Protein AF-A0A0N4XZY9-F1 (afdb_monomer_lite)

pLDDT: mean 88.21, std 18.39, range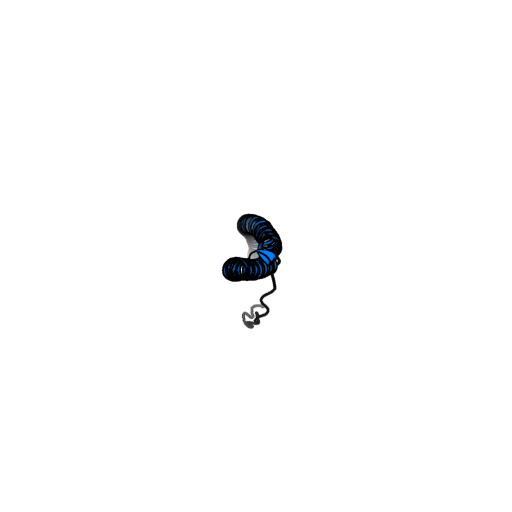 [37.28, 98.69]

Radius of gyration: 30.52 Å; chains: 1; bounding box: 76×30×84 Å

InterPro domains:
  IPR015404 Sorting nexin/Vps5-like, C-terminal [PF09325] (34-112)
  IPR027267 AH/BAR domain superfamily [G3DSA:1.20.1270.60] (17-119)
  IPR027267 AH/BAR domain superfamily [SSF103657] (23-118)

Sequence (121 aa):
MNPALGGTRGLGPNLVSTQTGDLLYRRLRCLANYEAANKNLERARGRNNKDIPKAENEQQEACKKFEDISALAKTELKELKKRRVLAFKKNLAELADLEIKHAKAQIQVLNELIGRLKQQP

Secondary structure (DSSP, 8-state):
------------S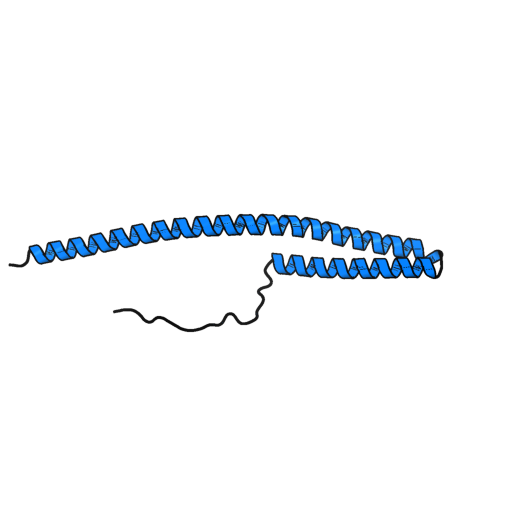-----HHHHHHHHHHHHHHHHHHHHHHHHHHHHH-GGGHHHHHHHHHHHHHHHHHHHHHHHHHHHHHHHHHHHHHHHHHHHHHHHHHHHHHHHHHHHHHHHHHHHT--

Structure (mmCIF, N/CA/C/O backbone):
data_AF-A0A0N4XZY9-F1
#
_entry.id   AF-A0A0N4XZY9-F1
#
loop_
_atom_site.group_PDB
_atom_site.id
_atom_site.type_symbol
_atom_site.label_atom_id
_atom_site.label_alt_id
_atom_site.label_comp_id
_atom_site.label_asym_id
_atom_site.label_entity_id
_atom_site.label_seq_id
_atom_site.pdbx_PDB_ins_code
_atom_site.Cartn_x
_atom_site.Cartn_y
_atom_site.Cartn_z
_atom_site.occupancy
_atom_site.B_iso_or_equiv
_atom_site.auth_seq_id
_atom_site.auth_comp_id
_atom_site.auth_asym_id
_atom_site.auth_atom_id
_atom_site.pdbx_PDB_model_num
ATOM 1 N N . MET A 1 1 ? -30.178 -19.764 28.718 1.00 37.28 1 MET A N 1
ATOM 2 C CA . MET A 1 1 ? -29.421 -20.883 28.119 1.00 37.28 1 MET A CA 1
ATOM 3 C C . MET A 1 1 ? -28.671 -20.387 26.892 1.00 37.28 1 MET A C 1
ATOM 5 O O . MET A 1 1 ? -29.260 -20.214 25.839 1.00 37.28 1 MET A O 1
ATOM 9 N N . ASN A 1 2 ? -27.394 -20.078 27.084 1.00 48.25 2 ASN A N 1
ATOM 10 C CA . ASN A 1 2 ? -26.275 -20.215 26.142 1.00 48.25 2 ASN A CA 1
ATOM 11 C C . ASN A 1 2 ? -25.020 -20.130 27.041 1.00 48.25 2 ASN A C 1
ATOM 13 O O . ASN A 1 2 ? -25.115 -19.414 28.045 1.00 48.25 2 ASN A O 1
ATOM 17 N N . PRO A 1 3 ? -23.902 -20.845 26.793 1.00 49.75 3 PRO A N 1
ATOM 18 C CA . PRO A 1 3 ? -23.156 -20.742 25.534 1.00 49.75 3 PRO A CA 1
ATOM 19 C C . PRO A 1 3 ? -22.472 -22.048 25.060 1.00 49.75 3 PRO A C 1
ATOM 21 O O . PRO A 1 3 ? -22.049 -22.879 25.858 1.00 49.75 3 PRO A O 1
ATOM 24 N N . ALA A 1 4 ? -22.251 -22.183 23.752 1.00 45.94 4 ALA A N 1
ATOM 25 C CA . ALA A 1 4 ? -21.238 -23.087 23.208 1.00 45.94 4 ALA A CA 1
ATOM 26 C C . ALA A 1 4 ? -20.208 -22.268 22.422 1.00 45.94 4 ALA A C 1
ATOM 28 O O . ALA A 1 4 ? -20.482 -21.727 21.352 1.00 45.94 4 ALA A O 1
ATOM 29 N N . LEU A 1 5 ? -19.025 -22.154 23.020 1.00 48.16 5 LEU A N 1
ATOM 30 C CA . LEU A 1 5 ? -17.785 -21.736 22.386 1.00 48.16 5 LEU A CA 1
ATOM 31 C C . LEU A 1 5 ? -17.239 -22.879 21.524 1.00 48.16 5 LEU A C 1
ATOM 33 O O . LEU A 1 5 ? -17.250 -24.030 21.950 1.00 48.16 5 LEU A O 1
ATOM 37 N N . GLY A 1 6 ? -16.604 -22.516 20.410 1.00 41.31 6 GLY A N 1
ATOM 38 C CA . GLY A 1 6 ? -15.411 -23.220 19.947 1.00 41.31 6 GLY A CA 1
ATOM 39 C C . GLY A 1 6 ? -15.554 -24.051 18.675 1.00 41.31 6 GLY A C 1
ATOM 40 O O . GLY A 1 6 ? -16.228 -25.070 18.645 1.00 41.31 6 GLY A O 1
ATOM 41 N N . GLY A 1 7 ? -14.749 -23.680 17.676 1.00 39.94 7 GLY A N 1
ATOM 42 C CA . GLY A 1 7 ? -14.152 -24.656 16.766 1.00 39.94 7 GLY A CA 1
ATOM 43 C C . GLY A 1 7 ? -14.511 -24.486 15.298 1.00 39.94 7 GLY A C 1
ATOM 44 O O . GLY A 1 7 ? -15.522 -24.991 14.835 1.00 39.94 7 GLY A O 1
ATOM 45 N N . THR A 1 8 ? -13.618 -23.829 14.556 1.00 45.50 8 THR A N 1
ATOM 46 C CA . THR A 1 8 ? -12.821 -24.386 13.433 1.00 45.50 8 THR A CA 1
ATOM 47 C C . THR A 1 8 ? -12.314 -23.197 12.608 1.00 45.50 8 THR A C 1
ATOM 49 O O . THR A 1 8 ? -13.037 -22.544 11.873 1.00 45.50 8 THR A O 1
ATOM 52 N N . ARG A 1 9 ? -11.103 -22.692 12.873 1.00 50.00 9 ARG A N 1
ATOM 53 C CA . ARG A 1 9 ? -9.889 -23.082 12.128 1.00 50.00 9 ARG A CA 1
ATOM 54 C C . ARG A 1 9 ? -10.210 -23.591 10.720 1.00 50.00 9 ARG A C 1
ATOM 56 O O . ARG A 1 9 ? -10.404 -24.780 10.517 1.00 50.00 9 ARG A O 1
ATOM 63 N N . GLY A 1 10 ? -10.222 -22.655 9.776 1.00 40.19 10 GLY A N 1
ATOM 64 C CA . GLY A 1 10 ? -10.395 -22.928 8.354 1.00 40.19 10 GLY A CA 1
ATOM 65 C C . GLY A 1 10 ? -9.954 -21.773 7.455 1.00 40.19 10 GLY A C 1
ATOM 66 O O . GLY A 1 10 ? -10.497 -21.616 6.371 1.00 40.19 10 GLY A O 1
ATOM 67 N N . LEU A 1 11 ? -8.986 -20.946 7.873 1.00 44.34 11 LEU A N 1
ATOM 68 C CA . LEU A 1 11 ? -8.264 -20.097 6.919 1.00 44.34 11 LEU A CA 1
ATOM 69 C C . LEU A 1 11 ? -7.203 -20.975 6.251 1.00 44.34 11 LEU A C 1
ATOM 71 O O . LEU A 1 11 ? -6.040 -20.992 6.648 1.00 44.34 11 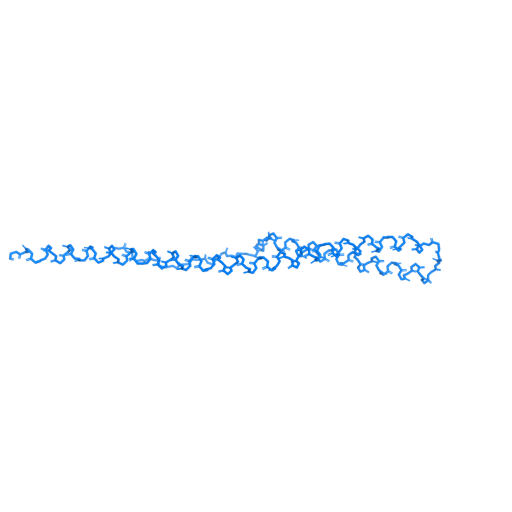LEU A O 1
ATOM 75 N N . GLY A 1 12 ? -7.660 -21.784 5.294 1.00 37.72 12 GLY A N 1
ATOM 76 C CA . GLY A 1 12 ? -6.790 -22.495 4.366 1.00 37.72 12 GLY A CA 1
ATOM 77 C C . GLY A 1 12 ? -5.936 -21.517 3.547 1.00 37.72 12 GLY A C 1
ATOM 78 O O . GLY A 1 12 ? -6.199 -20.311 3.549 1.00 37.72 12 GLY A O 1
ATOM 79 N N . PRO A 1 13 ? -4.915 -22.013 2.831 1.00 45.53 13 PRO A N 1
ATOM 80 C CA . PRO A 1 13 ? -3.944 -21.210 2.098 1.00 45.53 13 PRO A CA 1
ATOM 81 C C . PRO A 1 13 ? -4.544 -20.694 0.784 1.00 45.53 13 PRO A C 1
ATOM 83 O O . PRO A 1 13 ? -4.006 -20.914 -0.291 1.00 45.53 13 PRO A O 1
ATOM 86 N N . ASN A 1 14 ? -5.667 -19.988 0.853 1.00 42.31 14 ASN A N 1
ATOM 87 C CA . ASN A 1 14 ? -5.957 -18.977 -0.141 1.00 42.31 14 ASN A CA 1
ATOM 88 C C . ASN A 1 14 ? -5.389 -17.692 0.428 1.00 42.31 14 ASN A C 1
ATOM 90 O O . ASN A 1 14 ? -6.028 -16.996 1.217 1.00 42.31 14 ASN A O 1
ATOM 94 N N . LEU A 1 15 ? -4.145 -17.413 0.038 1.00 47.53 15 LEU A N 1
ATOM 95 C CA . LEU A 1 15 ? -3.639 -16.057 -0.020 1.00 47.53 15 LEU A CA 1
ATOM 96 C C . LEU A 1 15 ? -4.634 -15.302 -0.909 1.00 47.53 15 LEU A C 1
ATOM 98 O O . LEU A 1 15 ? -4.481 -15.275 -2.126 1.00 47.53 15 LEU A O 1
ATOM 102 N N . VAL A 1 16 ? -5.722 -14.799 -0.311 1.00 47.56 16 VAL A N 1
ATOM 103 C CA . VAL A 1 16 ? -6.640 -13.859 -0.943 1.00 47.56 16 VAL A CA 1
ATOM 104 C C . VAL A 1 16 ? -5.712 -12.826 -1.527 1.00 47.56 16 VAL A C 1
ATOM 106 O O . VAL A 1 16 ? -4.997 -12.157 -0.772 1.00 47.56 16 VAL A O 1
ATOM 109 N N . SER A 1 17 ? -5.626 -12.786 -2.855 1.00 54.84 17 SER A N 1
ATOM 110 C CA . SER A 1 17 ? -4.796 -11.800 -3.506 1.00 54.84 17 SER A CA 1
ATOM 111 C C . SER A 1 17 ? -5.467 -10.467 -3.249 1.00 54.84 17 SER A C 1
ATOM 113 O O . SER A 1 17 ? -6.405 -10.048 -3.920 1.00 54.84 17 SER A O 1
ATOM 115 N N . THR A 1 18 ? -5.104 -9.865 -2.123 1.00 75.50 18 THR A N 1
ATOM 116 C CA . THR A 1 18 ? -5.519 -8.515 -1.799 1.00 75.50 18 THR A CA 1
ATOM 117 C C . THR A 1 18 ? -5.008 -7.641 -2.933 1.00 75.50 18 THR A C 1
ATOM 119 O O . THR A 1 18 ? -3.927 -7.886 -3.464 1.00 75.50 18 THR A O 1
ATOM 122 N N . GLN A 1 19 ? -5.749 -6.600 -3.293 1.00 81.19 19 GLN A N 1
ATOM 123 C CA . GLN A 1 19 ? -5.341 -5.654 -4.335 1.00 81.19 19 GLN A CA 1
ATOM 124 C C . GLN A 1 19 ? -3.877 -5.182 -4.172 1.00 81.19 19 GLN A C 1
ATOM 126 O O . GLN A 1 19 ? -3.152 -5.000 -5.150 1.00 81.19 19 GLN A O 1
ATOM 131 N N . THR A 1 20 ? -3.408 -5.038 -2.926 1.00 88.88 20 THR A N 1
ATOM 132 C CA . THR A 1 20 ? -2.000 -4.764 -2.607 1.00 88.88 20 THR A CA 1
ATOM 133 C C . THR A 1 20 ? -1.071 -5.940 -2.933 1.00 88.88 20 THR A C 1
ATOM 135 O O . THR A 1 20 ? 0.001 -5.720 -3.489 1.00 88.88 20 THR A O 1
ATOM 138 N N . GLY A 1 21 ? -1.453 -7.177 -2.608 1.00 90.38 21 GLY A N 1
ATOM 139 C CA . GLY A 1 21 ? -0.717 -8.389 -2.981 1.00 90.38 21 GLY A CA 1
ATOM 140 C C . GLY A 1 21 ? -0.532 -8.527 -4.495 1.00 90.38 21 GLY A C 1
ATOM 141 O O . GLY A 1 21 ? 0.600 -8.695 -4.949 1.00 90.38 21 GLY A O 1
ATOM 142 N N . ASP A 1 22 ? -1.599 -8.335 -5.278 1.00 93.94 22 ASP A N 1
ATOM 143 C CA . ASP A 1 22 ? -1.537 -8.321 -6.749 1.00 93.94 22 ASP A CA 1
ATOM 144 C C . ASP A 1 22 ? -0.588 -7.239 -7.279 1.00 93.94 22 ASP A C 1
ATOM 146 O O . ASP A 1 22 ? 0.218 -7.480 -8.183 1.00 93.94 22 ASP A O 1
ATOM 150 N N . LEU A 1 23 ? -0.652 -6.032 -6.708 1.00 94.75 23 LEU A N 1
ATOM 151 C CA . LEU A 1 23 ? 0.216 -4.918 -7.088 1.00 94.75 23 LEU A CA 1
ATOM 152 C C . LEU A 1 23 ? 1.697 -5.232 -6.830 1.00 94.75 23 LEU A C 1
ATOM 154 O O . LEU A 1 23 ? 2.547 -4.966 -7.682 1.00 94.75 23 LEU A O 1
ATOM 158 N N . LEU A 1 24 ? 2.012 -5.827 -5.677 1.00 95.88 24 LEU A N 1
ATOM 159 C CA . LEU A 1 24 ? 3.378 -6.224 -5.331 1.00 95.88 24 LEU A CA 1
ATOM 160 C C . LEU A 1 24 ? 3.883 -7.368 -6.213 1.00 95.88 24 LEU A C 1
ATOM 162 O O . LEU A 1 24 ? 5.040 -7.339 -6.637 1.00 95.88 24 LEU A O 1
ATOM 166 N N . TYR A 1 25 ? 3.018 -8.327 -6.549 1.00 96.19 25 TYR A N 1
ATOM 167 C CA . TYR A 1 25 ? 3.353 -9.404 -7.477 1.00 96.19 25 TYR A CA 1
ATOM 168 C C . TYR A 1 25 ? 3.660 -8.868 -8.882 1.00 96.19 25 TYR A C 1
ATOM 170 O O . TYR A 1 25 ? 4.691 -9.194 -9.474 1.00 96.19 25 TYR A O 1
ATOM 178 N N . ARG A 1 26 ? 2.822 -7.962 -9.402 1.00 97.19 26 ARG A N 1
ATOM 179 C CA . ARG A 1 26 ? 3.079 -7.284 -10.682 1.00 97.19 26 ARG A CA 1
ATOM 180 C C . ARG A 1 26 ? 4.384 -6.489 -10.649 1.00 97.19 26 ARG A C 1
ATOM 182 O O . ARG A 1 26 ? 5.153 -6.564 -11.605 1.00 97.19 26 ARG A O 1
ATOM 189 N N . ARG A 1 27 ? 4.673 -5.783 -9.548 1.00 98.00 27 ARG A N 1
ATOM 190 C CA . ARG A 1 27 ? 5.945 -5.064 -9.364 1.00 98.00 27 ARG A CA 1
ATOM 191 C C . ARG A 1 27 ? 7.141 -6.012 -9.433 1.00 98.00 27 ARG A C 1
ATOM 193 O O . ARG A 1 27 ? 8.119 -5.687 -10.102 1.00 98.00 27 ARG A O 1
ATOM 200 N N . LEU A 1 28 ? 7.068 -7.163 -8.764 1.00 98.12 28 LEU A N 1
ATOM 201 C CA . LEU A 1 28 ? 8.126 -8.176 -8.795 1.00 98.12 28 LEU A CA 1
ATOM 202 C C . LEU A 1 28 ? 8.386 -8.668 -10.226 1.00 98.12 28 LEU A C 1
ATOM 204 O O . LEU A 1 28 ? 9.536 -8.775 -10.643 1.00 98.12 28 LEU A O 1
ATOM 208 N N . ARG A 1 29 ? 7.324 -8.888 -11.008 1.00 98.19 29 ARG A N 1
ATOM 209 C CA . ARG A 1 29 ? 7.444 -9.279 -12.419 1.00 98.19 29 ARG A CA 1
ATOM 210 C C . ARG A 1 29 ? 8.091 -8.187 -13.278 1.00 98.19 29 ARG A C 1
ATOM 212 O O . ARG A 1 29 ? 8.937 -8.494 -14.112 1.00 98.19 29 ARG A O 1
ATOM 219 N N . CYS A 1 30 ? 7.735 -6.918 -13.065 1.00 98.06 30 CYS A N 1
ATOM 220 C CA . CYS A 1 30 ? 8.375 -5.789 -13.748 1.00 98.06 30 CYS A CA 1
ATOM 221 C C . CYS A 1 30 ? 9.865 -5.669 -13.404 1.00 98.06 30 CYS A C 1
ATOM 223 O O . CYS A 1 30 ? 10.658 -5.402 -14.301 1.00 98.06 30 CYS A O 1
ATOM 225 N N . LEU A 1 31 ? 10.252 -5.915 -12.146 1.00 98.44 31 LEU A N 1
ATOM 226 C CA . LEU A 1 31 ? 11.659 -5.941 -11.740 1.00 98.44 31 LEU A CA 1
ATOM 227 C C . LEU A 1 31 ? 12.431 -7.045 -12.470 1.00 98.44 31 LEU A C 1
ATOM 229 O O . LEU A 1 31 ? 13.470 -6.769 -13.058 1.00 98.44 31 LEU A O 1
ATOM 233 N N . ALA A 1 32 ? 11.894 -8.267 -12.498 1.00 98.50 32 ALA A N 1
ATOM 234 C CA . ALA A 1 32 ? 12.529 -9.379 -13.203 1.00 98.50 32 ALA A CA 1
ATOM 235 C C . ALA A 1 32 ? 12.708 -9.085 -14.706 1.00 98.50 32 ALA A C 1
ATOM 237 O O . ALA A 1 32 ? 13.759 -9.372 -15.278 1.00 98.50 32 ALA A O 1
ATOM 238 N N . ASN A 1 33 ? 11.708 -8.463 -15.340 1.00 98.31 33 ASN A N 1
ATOM 239 C CA . ASN A 1 33 ? 11.802 -8.036 -16.738 1.00 98.31 33 ASN A CA 1
ATOM 240 C C . ASN A 1 33 ? 12.876 -6.957 -16.936 1.00 98.31 33 ASN A C 1
ATOM 242 O O . ASN A 1 33 ? 13.631 -7.020 -17.903 1.00 98.31 33 ASN A O 1
ATOM 246 N N . TYR A 1 34 ? 12.957 -5.987 -16.023 1.00 98.69 34 TYR A N 1
ATOM 247 C CA . TYR A 1 34 ? 13.974 -4.940 -16.058 1.00 98.69 34 TYR A CA 1
ATOM 248 C C . TYR A 1 34 ? 15.389 -5.514 -15.911 1.00 98.69 34 TYR A C 1
ATOM 250 O O . TYR A 1 34 ? 16.263 -5.215 -16.722 1.00 98.69 34 TYR A O 1
ATOM 258 N N . GLU A 1 35 ? 15.608 -6.413 -14.951 1.00 98.50 35 GLU A N 1
ATOM 259 C CA . GLU A 1 35 ? 16.889 -7.102 -14.764 1.00 98.50 35 GLU A CA 1
ATOM 260 C C . GLU A 1 35 ? 17.285 -7.940 -15.988 1.00 98.50 35 GLU A C 1
ATOM 262 O O . GLU A 1 35 ? 18.457 -7.970 -16.374 1.00 98.50 35 GLU A O 1
ATOM 267 N N . ALA A 1 36 ? 16.318 -8.612 -16.621 1.00 98.31 36 ALA A N 1
ATOM 268 C CA . ALA A 1 36 ? 16.548 -9.368 -17.847 1.00 98.31 36 ALA A CA 1
ATOM 269 C C . ALA A 1 36 ? 16.941 -8.454 -19.021 1.00 98.31 36 ALA A C 1
ATOM 271 O O . ALA A 1 36 ? 17.923 -8.740 -19.708 1.00 98.31 36 ALA A O 1
ATOM 272 N N . ALA A 1 37 ? 16.230 -7.338 -19.217 1.00 97.94 37 ALA A N 1
ATOM 273 C CA . ALA A 1 37 ? 16.554 -6.352 -20.247 1.00 97.94 37 ALA A CA 1
ATOM 274 C C . ALA A 1 37 ? 17.940 -5.726 -20.013 1.00 97.94 37 ALA A C 1
ATOM 276 O O . ALA A 1 37 ? 18.730 -5.607 -20.946 1.00 97.94 37 ALA A O 1
ATOM 277 N N . ASN A 1 38 ? 18.288 -5.443 -18.754 1.00 98.00 38 ASN A N 1
ATOM 278 C CA . ASN A 1 38 ? 19.607 -4.935 -18.389 1.00 98.00 38 ASN A CA 1
ATOM 279 C C . ASN A 1 38 ? 20.723 -5.939 -18.730 1.00 98.00 38 ASN A C 1
ATOM 281 O O . ASN A 1 38 ? 21.720 -5.576 -19.346 1.00 98.00 38 ASN A O 1
ATOM 285 N N . LYS A 1 39 ? 20.539 -7.231 -18.422 1.00 97.31 39 LYS A N 1
ATOM 286 C CA . LYS A 1 39 ? 21.491 -8.287 -18.820 1.00 97.31 39 LYS A CA 1
ATOM 287 C C . LYS A 1 39 ? 21.627 -8.414 -20.340 1.00 97.31 39 LYS A C 1
ATOM 289 O O . LYS A 1 39 ? 22.716 -8.711 -20.829 1.00 97.31 39 LYS A O 1
ATOM 294 N N . ASN A 1 40 ? 20.542 -8.226 -21.089 1.00 95.88 40 ASN A N 1
ATOM 295 C CA . ASN A 1 40 ? 20.576 -8.267 -22.551 1.00 95.88 40 ASN A CA 1
ATOM 296 C C . ASN A 1 40 ? 21.340 -7.075 -23.138 1.00 95.88 40 ASN A C 1
ATOM 298 O O . ASN A 1 40 ? 22.137 -7.275 -24.052 1.00 95.88 40 ASN A O 1
ATOM 302 N N . LEU A 1 41 ? 21.172 -5.878 -22.572 1.00 96.81 41 LEU A N 1
ATOM 303 C CA . LEU A 1 41 ? 21.947 -4.697 -22.948 1.00 96.81 41 LEU A CA 1
ATOM 304 C C . LEU A 1 41 ? 23.451 -4.901 -22.715 1.00 96.81 41 LEU A C 1
ATOM 306 O O . LEU A 1 41 ? 24.251 -4.668 -23.621 1.00 96.81 41 LEU A O 1
ATOM 310 N N . GLU A 1 42 ? 23.842 -5.432 -21.555 1.00 95.62 42 GLU A N 1
ATOM 311 C CA . GLU A 1 42 ? 25.251 -5.740 -21.268 1.00 95.62 42 GLU A CA 1
ATOM 312 C C . GLU A 1 42 ? 25.836 -6.769 -22.251 1.00 95.62 42 GLU A C 1
ATOM 314 O O . GLU A 1 42 ? 26.968 -6.638 -22.718 1.00 95.62 42 GLU A O 1
ATOM 319 N N . ARG A 1 43 ? 25.043 -7.770 -22.654 1.00 93.94 43 ARG A N 1
ATOM 320 C CA . ARG A 1 43 ? 25.450 -8.726 -23.698 1.00 93.94 43 ARG A CA 1
ATOM 321 C C . ARG A 1 43 ? 25.601 -8.071 -25.070 1.00 93.94 43 ARG A C 1
ATOM 323 O O . ARG A 1 43 ? 26.532 -8.429 -25.786 1.00 93.94 43 ARG A O 1
ATOM 330 N N . ALA A 1 44 ? 24.706 -7.157 -25.447 1.00 94.44 44 ALA A N 1
ATOM 331 C CA . ALA A 1 44 ? 24.792 -6.433 -26.716 1.00 94.44 44 ALA A CA 1
ATOM 332 C C . ALA A 1 44 ? 26.068 -5.578 -26.769 1.00 94.44 44 ALA A C 1
ATOM 334 O O . ALA A 1 44 ? 26.820 -5.659 -27.742 1.00 94.44 44 ALA A O 1
ATOM 335 N N . ARG A 1 45 ? 26.374 -4.872 -25.669 1.00 94.00 45 ARG A N 1
ATOM 336 C CA . ARG A 1 45 ? 27.605 -4.084 -25.486 1.00 94.00 45 ARG A CA 1
ATOM 337 C C . ARG A 1 45 ? 28.880 -4.915 -25.652 1.00 94.00 45 ARG A C 1
ATOM 339 O O . ARG A 1 45 ? 29.835 -4.436 -26.252 1.00 94.00 45 ARG A O 1
ATOM 346 N N . GLY A 1 46 ? 28.886 -6.159 -25.167 1.00 91.88 46 GLY A N 1
ATOM 347 C CA . GLY A 1 46 ? 30.044 -7.057 -25.260 1.00 91.88 46 GLY A CA 1
ATOM 348 C C . GLY A 1 46 ? 30.201 -7.827 -26.579 1.00 91.88 46 GLY A C 1
ATOM 349 O O . GLY A 1 46 ? 31.250 -8.432 -26.783 1.00 91.88 46 GLY A O 1
ATOM 350 N N . ARG A 1 47 ? 29.185 -7.863 -27.458 1.00 84.75 47 ARG A N 1
ATOM 351 C CA . ARG A 1 47 ? 29.225 -8.650 -28.710 1.00 84.75 47 ARG A CA 1
ATOM 352 C C . ARG A 1 47 ? 29.427 -7.805 -29.962 1.00 84.75 47 ARG A C 1
ATOM 354 O O . ARG A 1 47 ? 30.349 -8.095 -30.708 1.00 84.75 47 ARG A O 1
ATOM 361 N N . ASN A 1 48 ? 28.544 -6.838 -30.235 1.00 71.19 48 ASN A N 1
ATOM 362 C CA . ASN A 1 48 ? 28.566 -6.017 -31.453 1.00 71.19 48 ASN A CA 1
ATOM 363 C C . ASN A 1 48 ? 27.690 -4.760 -31.291 1.00 71.19 48 ASN A C 1
ATOM 365 O O . ASN A 1 48 ? 26.567 -4.834 -30.802 1.00 71.19 48 ASN A O 1
ATOM 369 N N . ASN A 1 49 ? 28.154 -3.620 -31.814 1.00 78.00 49 ASN A N 1
ATOM 370 C CA . ASN A 1 49 ? 27.512 -2.305 -31.642 1.00 78.00 49 ASN A CA 1
ATOM 371 C C . ASN A 1 49 ? 26.117 -2.162 -32.306 1.00 78.00 49 ASN A C 1
ATOM 373 O O . ASN A 1 49 ? 25.356 -1.263 -31.966 1.00 78.00 49 ASN A O 1
ATOM 377 N N . LYS A 1 50 ? 25.754 -3.037 -33.258 1.00 86.31 50 LYS A N 1
ATOM 378 C CA . LYS A 1 50 ? 24.516 -2.906 -34.059 1.00 86.31 50 LYS A CA 1
ATOM 379 C C . LYS A 1 50 ? 23.222 -3.118 -33.265 1.00 86.31 50 LYS A C 1
ATOM 381 O O . LYS A 1 50 ? 22.226 -2.475 -33.576 1.00 86.31 50 LYS A O 1
ATOM 386 N N . ASP A 1 51 ? 23.237 -3.988 -32.256 1.00 90.69 51 ASP A N 1
ATOM 387 C CA . ASP A 1 51 ? 22.039 -4.329 -31.470 1.00 90.69 51 ASP A CA 1
ATOM 388 C C . ASP A 1 51 ? 21.873 -3.451 -30.219 1.00 90.69 51 ASP A C 1
ATOM 390 O O . ASP A 1 51 ? 20.844 -3.523 -29.544 1.00 90.69 51 ASP A O 1
ATOM 394 N N . ILE A 1 52 ? 22.866 -2.605 -29.916 1.00 94.94 52 ILE A N 1
ATOM 395 C CA . ILE A 1 52 ? 22.866 -1.738 -28.731 1.00 94.94 52 ILE A CA 1
ATOM 396 C C . ILE A 1 52 ? 21.654 -0.797 -28.714 1.00 94.94 52 ILE A C 1
ATOM 398 O O . ILE A 1 52 ? 20.946 -0.824 -27.711 1.00 94.94 52 ILE A O 1
ATOM 402 N N . PRO A 1 53 ? 21.309 -0.060 -29.794 1.00 95.81 53 PRO A N 1
ATOM 403 C CA . PRO A 1 53 ? 20.185 0.881 -29.747 1.00 95.81 53 PRO A CA 1
ATOM 404 C C . PRO A 1 53 ? 18.847 0.204 -29.427 1.00 95.81 53 PRO A C 1
ATOM 406 O O . PRO A 1 53 ? 18.018 0.741 -28.695 1.00 95.81 53 PRO A O 1
ATOM 409 N N . LYS A 1 54 ? 18.641 -1.013 -29.948 1.00 95.69 54 LYS A N 1
ATOM 410 C CA . LYS A 1 54 ? 17.436 -1.799 -29.673 1.00 95.69 54 LYS A CA 1
ATOM 411 C C . LYS A 1 54 ? 17.400 -2.265 -28.217 1.00 95.69 54 LYS A C 1
ATOM 413 O O . LYS A 1 54 ? 16.379 -2.098 -27.555 1.00 95.69 54 LYS A O 1
ATOM 418 N N . ALA A 1 55 ? 18.504 -2.823 -27.717 1.00 96.56 55 ALA A N 1
ATOM 419 C CA . ALA A 1 55 ? 18.595 -3.294 -26.338 1.00 96.56 55 ALA A CA 1
ATOM 420 C C . ALA A 1 55 ? 18.491 -2.144 -25.317 1.00 96.56 55 ALA A C 1
ATOM 422 O O . ALA A 1 55 ? 17.913 -2.330 -24.247 1.00 96.56 55 ALA A O 1
ATOM 423 N N . GLU A 1 56 ? 18.997 -0.952 -25.651 1.00 97.31 56 GLU A N 1
ATOM 424 C CA . GLU A 1 56 ? 18.836 0.261 -24.842 1.00 97.31 56 GLU A CA 1
ATOM 425 C C . GLU A 1 56 ? 17.374 0.694 -24.767 1.00 97.31 56 GLU A C 1
ATOM 427 O O . GLU A 1 56 ? 16.872 0.919 -23.668 1.00 97.31 56 GLU A O 1
ATOM 432 N N . ASN A 1 57 ? 16.659 0.725 -25.897 1.00 98.12 57 ASN A N 1
ATOM 433 C CA . ASN A 1 57 ? 15.236 1.061 -25.888 1.00 98.12 57 ASN A CA 1
ATOM 434 C C . ASN A 1 57 ? 14.408 0.045 -25.076 1.00 98.12 57 ASN A C 1
ATOM 436 O O . ASN A 1 57 ? 13.584 0.430 -24.247 1.00 98.12 57 ASN A O 1
ATOM 440 N N . GLU A 1 58 ? 14.658 -1.257 -25.249 1.00 97.88 58 GLU A N 1
ATOM 441 C CA . GLU A 1 58 ? 13.979 -2.313 -24.480 1.00 97.88 58 GLU A CA 1
ATOM 442 C C . GLU A 1 58 ? 14.244 -2.195 -22.967 1.00 97.88 58 GLU A C 1
ATOM 444 O O . GLU A 1 58 ? 13.329 -2.359 -22.151 1.00 97.88 58 GLU A O 1
ATOM 449 N N . GLN A 1 59 ? 15.483 -1.876 -22.577 1.00 98.44 59 GLN A N 1
ATOM 450 C CA . GLN A 1 59 ? 15.855 -1.638 -21.183 1.00 98.44 59 GLN A CA 1
ATOM 451 C C . GLN A 1 59 ? 15.167 -0.391 -20.625 1.00 98.44 59 GLN A C 1
ATOM 453 O O . GLN A 1 59 ? 14.617 -0.453 -19.522 1.00 98.44 59 GLN A O 1
ATOM 458 N N . GLN A 1 60 ? 15.126 0.701 -21.391 1.00 98.50 60 GLN A N 1
ATOM 459 C CA . GLN A 1 60 ? 14.513 1.958 -20.973 1.00 98.50 60 GLN A CA 1
ATOM 460 C C . GLN A 1 60 ? 13.002 1.802 -20.761 1.00 98.50 60 GLN A C 1
ATOM 462 O O . GLN A 1 60 ? 12.457 2.266 -19.756 1.00 98.50 60 GLN A O 1
ATOM 467 N N . GLU A 1 61 ? 12.318 1.080 -21.651 1.00 98.44 61 GLU A N 1
ATOM 468 C CA . GLU A 1 61 ? 10.901 0.753 -21.491 1.00 98.44 61 GLU A CA 1
ATOM 469 C C . GLU A 1 61 ? 10.634 -0.128 -20.264 1.00 98.44 61 GLU A C 1
ATOM 471 O O . GLU A 1 61 ? 9.658 0.091 -19.537 1.00 98.44 61 GLU A O 1
ATOM 476 N N . ALA A 1 62 ? 11.480 -1.134 -20.022 1.00 98.38 62 ALA A N 1
ATOM 477 C CA . ALA A 1 62 ? 11.354 -2.003 -18.855 1.00 98.38 62 ALA A CA 1
ATOM 478 C C . ALA A 1 62 ? 11.620 -1.239 -17.546 1.00 98.38 62 ALA A C 1
ATOM 480 O O . ALA A 1 62 ? 10.888 -1.435 -16.572 1.00 98.38 62 ALA A O 1
ATOM 481 N N . CYS A 1 63 ? 12.603 -0.332 -17.550 1.00 98.50 63 CYS A N 1
ATOM 482 C CA . CYS A 1 63 ? 12.916 0.559 -16.437 1.00 98.50 63 CYS A CA 1
ATOM 483 C C . CYS A 1 63 ? 11.710 1.435 -16.093 1.00 98.50 63 CYS A C 1
ATOM 485 O O . CYS A 1 63 ? 11.198 1.369 -14.976 1.00 98.50 63 CYS A O 1
ATOM 487 N N . LYS A 1 64 ? 11.169 2.152 -17.088 1.00 98.56 64 LYS A N 1
ATOM 488 C CA . LYS A 1 64 ? 10.002 3.024 -16.913 1.00 98.56 64 LYS A CA 1
ATOM 489 C C . LYS A 1 64 ? 8.809 2.269 -16.321 1.00 98.56 64 LYS A C 1
ATOM 491 O O . LYS A 1 64 ? 8.228 2.699 -15.329 1.00 98.56 64 LYS A O 1
ATOM 496 N N . LYS A 1 65 ? 8.486 1.086 -16.863 1.00 98.38 65 LYS A N 1
ATOM 497 C CA . LYS A 1 65 ? 7.398 0.238 -16.337 1.00 98.38 65 LYS A CA 1
ATOM 498 C C . LYS A 1 65 ? 7.627 -0.155 -14.874 1.00 98.38 65 LYS A C 1
ATOM 500 O O . LYS A 1 65 ? 6.672 -0.194 -14.098 1.00 98.38 65 LYS A O 1
ATOM 505 N N . PHE A 1 66 ? 8.865 -0.476 -14.495 1.00 98.62 66 PHE A N 1
ATOM 506 C CA . PHE A 1 66 ? 9.217 -0.817 -13.116 1.00 98.62 66 PHE A CA 1
ATOM 507 C C . PHE A 1 66 ? 9.164 0.393 -12.169 1.00 98.62 66 PHE A C 1
ATOM 509 O O . PHE A 1 66 ? 8.720 0.256 -11.023 1.00 98.62 66 PHE A O 1
ATOM 516 N N . GLU A 1 67 ? 9.585 1.568 -12.626 1.00 98.50 67 GLU A N 1
ATOM 517 C CA . GLU A 1 67 ? 9.529 2.813 -11.860 1.00 98.50 67 GLU A CA 1
ATOM 518 C C . GLU A 1 67 ? 8.084 3.248 -11.606 1.00 98.50 67 GLU A C 1
ATOM 520 O O . GLU A 1 67 ? 7.718 3.470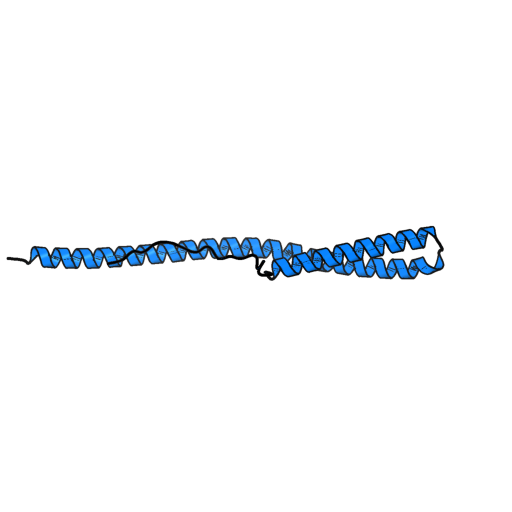 -10.448 1.00 98.50 67 GLU A O 1
ATOM 525 N N . ASP A 1 68 ? 7.242 3.246 -12.642 1.00 98.31 68 ASP A N 1
ATOM 526 C CA . ASP A 1 68 ? 5.823 3.606 -12.559 1.00 98.31 68 ASP A CA 1
ATOM 527 C C . ASP A 1 68 ? 5.084 2.724 -11.538 1.00 98.31 68 ASP A C 1
ATOM 529 O O . ASP A 1 68 ? 4.429 3.213 -10.609 1.00 98.31 68 ASP A O 1
ATOM 533 N N . ILE A 1 69 ? 5.240 1.397 -11.642 1.00 97.94 69 ILE A N 1
ATOM 534 C CA . ILE A 1 69 ? 4.592 0.473 -10.703 1.00 97.94 69 ILE A CA 1
ATOM 535 C C . ILE A 1 69 ? 5.195 0.554 -9.295 1.00 97.94 69 ILE A C 1
ATOM 537 O O . ILE A 1 69 ? 4.490 0.356 -8.304 1.00 97.94 69 ILE A O 1
ATOM 541 N N . SER A 1 70 ? 6.485 0.876 -9.172 1.00 98.25 70 SER A N 1
ATOM 542 C CA . SER A 1 70 ? 7.129 1.086 -7.874 1.00 98.25 70 SER A CA 1
ATOM 543 C C . SER A 1 70 ? 6.632 2.356 -7.187 1.00 98.25 70 SER A C 1
ATOM 545 O O . SER A 1 70 ? 6.444 2.344 -5.968 1.00 98.25 70 SER A O 1
ATOM 547 N N . ALA A 1 71 ? 6.397 3.434 -7.936 1.00 98.06 71 ALA A N 1
ATOM 548 C CA . ALA A 1 71 ? 5.801 4.660 -7.417 1.00 98.06 71 ALA A CA 1
ATOM 549 C C .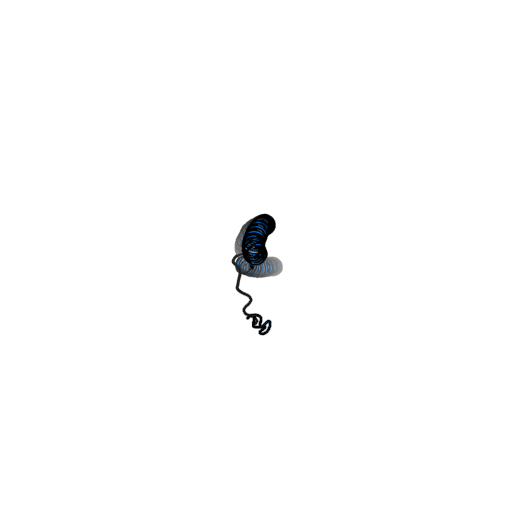 ALA A 1 71 ? 4.376 4.398 -6.912 1.00 98.06 71 ALA A C 1
ATOM 551 O O . ALA A 1 71 ? 4.059 4.726 -5.765 1.00 98.06 71 ALA A O 1
ATOM 552 N N . LEU A 1 72 ? 3.560 3.706 -7.714 1.00 96.62 72 LEU A N 1
ATOM 553 C CA . LEU A 1 72 ? 2.207 3.308 -7.328 1.00 96.62 72 LEU A CA 1
ATOM 554 C C . LEU A 1 72 ? 2.205 2.436 -6.061 1.00 96.62 72 LEU A C 1
ATOM 556 O O . LEU A 1 72 ? 1.481 2.728 -5.111 1.00 96.62 72 LEU A O 1
ATOM 560 N N . ALA A 1 73 ? 3.060 1.410 -6.003 1.00 96.50 73 ALA A N 1
ATOM 561 C CA . ALA A 1 73 ? 3.165 0.518 -4.848 1.00 96.50 73 ALA A CA 1
ATOM 562 C C . ALA A 1 73 ? 3.572 1.255 -3.563 1.00 96.50 73 ALA A C 1
ATOM 564 O O . ALA A 1 73 ? 3.022 0.984 -2.495 1.00 96.50 73 ALA A O 1
ATOM 565 N N . LYS A 1 74 ? 4.504 2.215 -3.643 1.00 96.81 74 LYS A N 1
ATOM 566 C CA . LYS A 1 74 ? 4.904 3.035 -2.486 1.00 96.81 74 LYS A CA 1
ATOM 567 C C . LYS A 1 74 ? 3.733 3.852 -1.942 1.00 96.81 74 LYS A C 1
ATOM 569 O O . LYS A 1 74 ? 3.569 3.927 -0.724 1.00 96.81 74 LYS A O 1
ATOM 574 N N . THR A 1 75 ? 2.940 4.457 -2.822 1.00 96.25 75 THR A N 1
ATOM 575 C CA . THR A 1 75 ? 1.758 5.237 -2.433 1.00 96.25 75 THR A CA 1
ATOM 576 C C . THR A 1 75 ? 0.687 4.337 -1.825 1.00 96.25 75 THR A C 1
ATOM 578 O O . THR A 1 75 ? 0.249 4.586 -0.702 1.00 96.25 75 THR A O 1
ATOM 581 N N . GLU A 1 76 ? 0.347 3.232 -2.489 1.00 94.81 76 GLU A N 1
ATOM 582 C CA . GLU A 1 76 ? -0.693 2.306 -2.028 1.00 94.81 76 GLU A CA 1
ATOM 583 C C . GLU A 1 76 ? -0.362 1.706 -0.655 1.00 94.81 76 GLU A C 1
ATOM 585 O O . GLU A 1 76 ? -1.224 1.631 0.219 1.00 94.81 76 GLU A O 1
ATOM 590 N N . LEU A 1 77 ? 0.904 1.348 -0.403 1.00 94.75 77 LEU A N 1
ATOM 591 C CA . LEU A 1 77 ? 1.331 0.833 0.902 1.00 94.75 77 LEU A CA 1
ATOM 592 C C . LEU A 1 77 ? 1.210 1.870 2.025 1.00 94.75 77 LEU A C 1
ATOM 594 O O . LEU A 1 77 ? 0.879 1.511 3.160 1.00 94.75 77 LEU A O 1
ATOM 598 N N . LYS A 1 78 ? 1.478 3.151 1.742 1.00 95.19 78 LYS A N 1
ATOM 599 C CA . LYS A 1 78 ? 1.289 4.233 2.721 1.00 95.19 78 LYS A CA 1
ATOM 600 C C . LYS A 1 78 ? -0.193 4.419 3.037 1.00 95.19 78 LYS A C 1
ATOM 602 O O . LYS A 1 78 ? -0.560 4.471 4.212 1.00 95.19 78 LYS A O 1
ATOM 607 N N . GLU A 1 79 ? -1.040 4.450 2.015 1.00 93.19 79 GLU A N 1
ATOM 608 C CA . GLU A 1 79 ? -2.484 4.622 2.187 1.00 93.19 79 GLU A CA 1
ATOM 609 C C . GLU A 1 79 ? -3.149 3.403 2.830 1.00 93.19 79 GLU A C 1
ATOM 611 O O . GLU A 1 79 ? -4.042 3.549 3.664 1.00 93.19 79 GLU A O 1
ATOM 616 N N . LEU A 1 80 ? -2.681 2.187 2.537 1.00 92.31 80 LEU A N 1
ATOM 617 C CA . LEU A 1 80 ? -3.138 0.975 3.214 1.00 92.31 80 LEU A CA 1
ATOM 618 C C . LEU A 1 80 ? -2.887 1.055 4.727 1.00 92.31 80 LEU A C 1
ATOM 620 O O . LEU A 1 80 ? -3.788 0.764 5.513 1.00 92.31 80 LEU A O 1
ATOM 624 N N . LYS A 1 81 ? -1.692 1.487 5.155 1.00 92.88 81 LYS A N 1
ATOM 625 C CA . LYS A 1 81 ? -1.375 1.655 6.586 1.00 92.88 81 LYS A CA 1
ATOM 626 C C . LYS A 1 81 ? -2.310 2.664 7.254 1.00 92.88 81 LYS A C 1
ATOM 628 O O . LYS A 1 81 ? -2.853 2.367 8.317 1.00 92.88 81 LYS A O 1
ATOM 633 N N . LYS A 1 82 ? -2.541 3.818 6.617 1.00 95.44 82 LYS A N 1
ATOM 634 C CA . LYS A 1 82 ? -3.472 4.841 7.121 1.00 95.44 82 LYS A CA 1
ATOM 635 C C . LYS A 1 82 ? -4.894 4.294 7.249 1.00 95.44 82 LYS A C 1
ATOM 637 O O . LYS A 1 82 ? -5.475 4.375 8.329 1.00 95.44 82 LYS A O 1
ATOM 642 N N . ARG A 1 83 ? -5.425 3.671 6.188 1.00 95.69 83 ARG A N 1
ATOM 643 C CA . ARG A 1 83 ? -6.771 3.070 6.184 1.00 95.69 83 ARG A CA 1
ATOM 644 C C . ARG A 1 83 ? -6.935 2.023 7.281 1.00 95.69 83 ARG A C 1
ATOM 646 O O . ARG A 1 83 ? -7.949 2.033 7.969 1.00 95.69 83 ARG A O 1
ATOM 653 N N . ARG A 1 84 ? -5.931 1.166 7.497 1.00 96.06 84 ARG A N 1
ATOM 654 C CA . ARG A 1 84 ? -5.968 0.146 8.559 1.00 96.06 84 ARG A CA 1
ATOM 655 C C . ARG A 1 84 ? -6.078 0.756 9.954 1.00 96.06 84 ARG A C 1
ATOM 657 O O . ARG A 1 84 ? -6.904 0.303 10.738 1.00 96.06 84 ARG A O 1
ATOM 664 N N . VAL A 1 85 ? -5.279 1.779 10.259 1.00 97.19 85 VAL A N 1
ATOM 665 C CA . VAL A 1 85 ? -5.334 2.450 11.569 1.00 97.19 85 VAL A CA 1
ATOM 666 C C . VAL A 1 85 ? -6.678 3.150 11.769 1.00 97.19 85 VAL A C 1
ATOM 668 O O . VAL A 1 85 ? -7.262 3.045 12.844 1.00 97.19 85 VAL A O 1
ATOM 671 N N . LEU A 1 86 ? -7.192 3.832 10.741 1.00 96.31 86 LEU A N 1
ATOM 672 C CA . LEU A 1 86 ? -8.494 4.501 10.810 1.00 96.31 86 LEU A CA 1
ATOM 673 C C . LEU A 1 86 ? -9.640 3.508 11.021 1.00 96.31 86 LEU A C 1
ATOM 675 O O . LEU A 1 86 ? -10.470 3.726 11.899 1.00 96.31 86 LEU A O 1
ATOM 679 N N . ALA A 1 87 ? -9.653 2.402 10.272 1.00 96.94 87 ALA A N 1
ATOM 680 C CA . ALA A 1 87 ? -10.649 1.349 10.437 1.00 96.94 87 ALA A CA 1
ATOM 681 C C . ALA A 1 87 ? -10.591 0.746 11.846 1.00 96.94 87 ALA A C 1
ATOM 683 O O . ALA A 1 87 ? -11.621 0.592 12.487 1.00 96.94 87 ALA A O 1
ATOM 684 N N . PHE A 1 88 ? -9.393 0.478 12.371 1.00 97.44 88 PHE A N 1
ATOM 685 C CA . PHE A 1 88 ? -9.246 -0.066 13.719 1.00 97.44 88 PHE A CA 1
ATOM 686 C C . PHE A 1 88 ? -9.762 0.896 14.797 1.00 97.44 88 PHE A C 1
ATOM 688 O O . PHE A 1 88 ? -10.512 0.484 15.677 1.00 97.44 88 PHE A O 1
ATOM 695 N N . LYS A 1 89 ? -9.428 2.190 14.698 1.00 98.06 89 LYS A N 1
ATOM 696 C CA . LYS A 1 89 ? -9.946 3.225 15.609 1.00 98.06 89 LYS A CA 1
ATOM 697 C C . LYS A 1 89 ? -11.470 3.308 15.569 1.00 98.06 89 LYS A C 1
ATOM 699 O O . LYS A 1 89 ? -12.099 3.337 16.621 1.00 98.06 89 LYS A O 1
ATOM 704 N N . LYS A 1 90 ? -12.048 3.330 14.364 1.00 97.88 90 LYS A N 1
ATOM 705 C CA . LYS A 1 90 ? -13.499 3.362 14.168 1.00 97.88 90 LYS A CA 1
ATOM 706 C C . LYS A 1 90 ? -14.163 2.130 14.785 1.00 97.88 90 LYS A C 1
ATOM 708 O O . LYS A 1 90 ? -15.069 2.285 15.590 1.00 97.88 90 LYS A O 1
ATOM 713 N N . ASN A 1 91 ? -13.650 0.938 14.489 1.00 97.81 91 ASN A N 1
ATOM 714 C CA . ASN A 1 91 ? -14.201 -0.314 15.001 1.00 97.81 91 ASN A CA 1
ATOM 715 C C . ASN A 1 91 ? -14.149 -0.390 16.536 1.00 97.81 91 ASN A C 1
ATOM 717 O O . ASN A 1 91 ? -15.081 -0.899 17.144 1.00 97.81 91 ASN A O 1
ATOM 721 N N . LEU A 1 92 ? -13.083 0.115 17.172 1.00 98.31 92 LEU A N 1
ATOM 722 C CA . LEU A 1 92 ? -12.995 0.166 18.636 1.00 98.31 92 LEU A CA 1
ATOM 723 C C . LEU A 1 92 ? -14.005 1.140 19.250 1.00 98.31 92 LEU A C 1
ATOM 725 O O . LEU A 1 92 ? -14.612 0.813 20.265 1.00 98.31 92 LEU A O 1
ATOM 729 N N . ALA A 1 93 ? -14.195 2.315 18.645 1.00 98.25 93 ALA A N 1
ATOM 730 C CA . ALA A 1 93 ? -15.199 3.272 19.105 1.00 98.25 93 ALA A CA 1
ATOM 731 C C . ALA A 1 93 ? -16.619 2.701 18.963 1.00 98.25 93 ALA A C 1
ATOM 733 O O . ALA A 1 93 ? -17.395 2.729 19.913 1.00 98.25 93 ALA A O 1
ATOM 734 N N . GLU A 1 94 ? -16.924 2.103 17.809 1.00 98.06 94 GLU A N 1
ATOM 735 C CA . GLU A 1 94 ? -18.212 1.450 17.560 1.00 98.06 94 GLU A CA 1
ATOM 7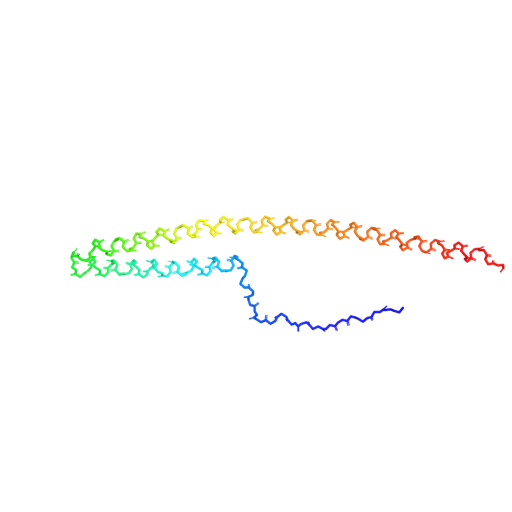36 C C . GLU A 1 94 ? -18.457 0.279 18.520 1.00 98.06 94 GLU A C 1
ATOM 738 O O . GLU A 1 94 ? -19.569 0.122 19.022 1.00 98.06 94 GLU A O 1
ATOM 743 N N . LEU A 1 95 ? -17.425 -0.518 18.820 1.00 98.31 95 LEU A N 1
ATOM 744 C CA . LEU A 1 95 ? -17.517 -1.595 19.803 1.00 98.31 95 LEU A CA 1
ATOM 745 C C . LEU A 1 95 ? -17.809 -1.050 21.205 1.00 98.31 95 LEU A C 1
ATOM 747 O O . LEU A 1 95 ? -18.737 -1.529 21.850 1.00 98.31 95 LEU A O 1
ATOM 751 N N . ALA A 1 96 ? -17.079 -0.026 21.651 1.00 98.56 96 ALA A N 1
ATOM 752 C CA . ALA A 1 96 ? -17.301 0.590 22.957 1.00 98.56 96 ALA A CA 1
ATOM 753 C C . ALA A 1 96 ? -18.723 1.169 23.080 1.00 98.56 96 ALA A C 1
ATOM 755 O O . ALA A 1 96 ? -19.399 0.965 24.089 1.00 98.56 96 ALA A O 1
ATOM 756 N N . ASP A 1 97 ? -19.221 1.829 22.032 1.00 98.31 97 ASP A N 1
ATOM 757 C CA . ASP A 1 97 ? -20.591 2.346 21.995 1.00 98.31 97 ASP A CA 1
ATOM 758 C C . ASP A 1 97 ? -21.636 1.226 22.095 1.00 98.31 97 ASP A C 1
ATOM 760 O O . ASP A 1 97 ? -22.662 1.379 22.769 1.00 98.31 97 ASP A O 1
ATOM 764 N N . LEU A 1 98 ? -21.395 0.091 21.431 1.00 98.56 98 LEU A N 1
ATOM 765 C CA . LEU A 1 98 ? -22.257 -1.087 21.524 1.00 98.56 98 LEU A CA 1
ATOM 766 C C . LEU A 1 98 ? -22.224 -1.707 22.924 1.00 98.56 98 LEU A C 1
ATOM 768 O O . LEU A 1 98 ? -23.281 -2.031 23.466 1.00 98.56 98 LEU A O 1
ATOM 772 N N . GLU A 1 99 ? -21.048 -1.822 23.537 1.00 98.50 99 GLU A N 1
ATOM 773 C CA . GLU A 1 99 ? -20.889 -2.346 24.896 1.00 98.50 99 GLU A CA 1
ATOM 774 C C . GLU A 1 99 ? -21.599 -1.467 25.932 1.00 98.50 99 GLU A C 1
ATOM 776 O O . GLU A 1 99 ? -22.322 -1.984 26.784 1.00 98.50 99 GLU A O 1
ATOM 781 N N . ILE A 1 100 ? -21.500 -0.137 25.814 1.00 98.56 100 ILE A N 1
ATOM 782 C CA . ILE A 1 100 ? -22.220 0.804 26.687 1.00 98.56 100 ILE A CA 1
ATOM 783 C C . ILE A 1 100 ? -23.737 0.631 26.546 1.00 98.56 100 ILE A C 1
ATOM 785 O O . ILE A 1 100 ? -24.458 0.609 27.548 1.00 98.56 100 ILE A O 1
ATOM 789 N N . LYS A 1 101 ? -24.248 0.511 25.315 1.00 98.56 101 LYS A N 1
ATOM 790 C CA . LYS A 1 101 ? -25.682 0.277 25.070 1.00 98.56 101 LYS A CA 1
ATOM 791 C C . LYS A 1 101 ? -26.136 -1.047 25.681 1.00 98.56 101 LYS A C 1
ATOM 793 O O . LYS A 1 101 ? -27.178 -1.085 26.332 1.00 98.56 101 LYS A O 1
ATOM 798 N N . HIS A 1 102 ? -25.343 -2.104 25.517 1.00 98.62 102 HIS A N 1
ATOM 799 C CA . HIS A 1 102 ? -25.645 -3.415 26.079 1.00 98.62 102 HIS A CA 1
ATOM 800 C C . HIS A 1 102 ? -25.665 -3.381 27.613 1.00 98.62 102 HIS A C 1
ATOM 802 O O . HIS A 1 102 ? -26.630 -3.848 28.213 1.00 98.62 102 HIS A O 1
ATOM 808 N N . ALA A 1 103 ? -24.670 -2.756 28.248 1.00 98.62 103 ALA A N 1
ATOM 809 C CA . ALA A 1 103 ? -24.623 -2.609 29.701 1.00 98.62 103 ALA A CA 1
ATOM 810 C C . ALA A 1 103 ? -25.844 -1.841 30.239 1.00 98.62 103 ALA A C 1
ATOM 812 O O . ALA A 1 103 ? -26.461 -2.258 31.218 1.00 98.62 103 ALA A O 1
ATOM 813 N N . LYS A 1 104 ? -26.257 -0.756 29.566 1.00 98.44 104 LYS A N 1
ATOM 814 C CA . LYS A 1 104 ? -27.474 -0.009 29.929 1.00 98.44 104 LYS A CA 1
ATOM 815 C C . LYS A 1 104 ? -28.734 -0.872 29.834 1.00 98.44 104 LYS A C 1
ATOM 817 O O . LYS A 1 104 ? -29.546 -0.841 30.755 1.00 98.44 104 LYS A O 1
ATOM 822 N N . ALA A 1 105 ? -28.880 -1.655 28.766 1.00 98.38 105 ALA A N 1
ATOM 823 C CA . ALA A 1 105 ? -30.012 -2.568 28.604 1.00 98.38 105 ALA A CA 1
ATOM 824 C C . ALA A 1 105 ? -30.027 -3.664 29.688 1.00 98.38 105 ALA A C 1
ATOM 826 O O . ALA A 1 105 ? -31.075 -3.953 30.261 1.00 98.38 105 ALA A O 1
ATOM 827 N N . GLN A 1 106 ? -28.864 -4.227 30.033 1.00 98.31 106 GLN A N 1
ATOM 828 C CA . GLN A 1 106 ? -28.741 -5.196 31.128 1.00 98.31 106 GLN A CA 1
ATOM 829 C C . GLN A 1 106 ? -29.151 -4.587 32.476 1.00 98.31 106 GLN A C 1
ATOM 831 O O . GLN A 1 106 ? -29.916 -5.201 33.217 1.00 98.31 106 GLN A O 1
ATOM 836 N N . ILE A 1 107 ? -28.699 -3.363 32.778 1.00 98.44 107 ILE A N 1
ATOM 837 C CA . ILE A 1 107 ? -29.080 -2.639 34.001 1.00 98.44 107 ILE A CA 1
ATOM 838 C C . ILE A 1 107 ? -30.595 -2.410 34.058 1.00 98.44 107 ILE A C 1
ATOM 840 O O . ILE A 1 107 ? -31.197 -2.599 35.113 1.00 98.44 107 ILE A O 1
ATOM 844 N N . GLN A 1 108 ? -31.224 -2.026 32.942 1.00 98.12 108 GLN A N 1
ATOM 845 C CA . GLN A 1 108 ? -32.677 -1.835 32.876 1.00 98.12 108 GLN A CA 1
ATOM 846 C C . GLN A 1 108 ? -33.430 -3.118 33.244 1.00 98.12 108 GLN A C 1
ATOM 848 O O . GLN A 1 108 ? -34.264 -3.089 34.146 1.00 98.12 108 GLN A O 1
ATOM 853 N N . VAL A 1 109 ? -33.066 -4.250 32.633 1.00 98.19 109 VAL A N 1
ATOM 854 C CA . VAL A 1 109 ? -33.688 -5.550 32.932 1.00 98.19 109 VAL A CA 1
ATOM 855 C C . VAL A 1 109 ? -33.505 -5.935 34.403 1.00 98.19 109 VAL A C 1
ATOM 857 O O . VAL A 1 109 ? -34.454 -6.371 35.053 1.00 98.19 109 VAL A O 1
ATOM 860 N N . LEU A 1 110 ? -32.307 -5.749 34.964 1.00 97.88 110 LEU A N 1
ATOM 861 C CA . LEU A 1 110 ? -32.051 -6.050 36.377 1.00 97.88 110 LEU A CA 1
ATOM 862 C C . LEU A 1 110 ? -32.891 -5.173 37.315 1.00 97.88 110 LEU A C 1
ATOM 864 O O . LEU A 1 110 ? -33.456 -5.682 38.283 1.00 97.88 110 LEU A O 1
ATOM 868 N N . ASN A 1 111 ? -33.019 -3.879 37.019 1.00 97.69 111 ASN A N 1
ATOM 869 C CA . ASN A 1 111 ? -33.851 -2.967 37.804 1.00 97.69 111 ASN A CA 1
ATOM 870 C C . ASN A 1 111 ? -35.335 -3.350 37.753 1.00 97.69 111 ASN A C 1
ATOM 872 O O . ASN A 1 111 ? -36.004 -3.316 38.786 1.00 97.69 111 ASN A O 1
ATOM 876 N N . GLU A 1 112 ? -35.846 -3.759 36.588 1.00 97.19 112 GLU A N 1
ATOM 877 C CA . GLU A 1 112 ? -37.218 -4.263 36.453 1.00 97.19 112 GLU A CA 1
ATOM 878 C C . GLU A 1 112 ? -37.451 -5.517 37.305 1.00 97.19 112 GLU A C 1
ATOM 880 O O . GLU A 1 112 ? -38.464 -5.615 38.002 1.00 97.19 112 GLU A O 1
ATOM 885 N N . LEU A 1 113 ? -36.502 -6.460 37.304 1.00 97.12 113 LEU A N 1
ATOM 886 C CA . LEU A 1 113 ? -36.579 -7.672 38.123 1.00 97.12 113 LEU A CA 1
ATOM 887 C C . LEU A 1 113 ? -36.558 -7.354 39.622 1.00 97.12 113 LEU A C 1
ATOM 889 O O . LEU A 1 113 ? -37.399 -7.861 40.364 1.00 97.12 113 LEU A O 1
ATOM 893 N N . ILE A 1 114 ? -35.651 -6.480 40.069 1.00 97.00 114 ILE A N 1
ATOM 894 C CA . ILE A 1 114 ? -35.592 -6.027 41.467 1.00 97.00 114 ILE A CA 1
ATOM 895 C C . ILE A 1 114 ? -36.908 -5.350 41.868 1.00 97.00 114 ILE A C 1
ATOM 897 O O . ILE A 1 114 ? -37.417 -5.600 42.959 1.00 97.00 114 ILE A O 1
ATOM 901 N N . GLY A 1 115 ? -37.470 -4.510 40.994 1.00 96.44 115 GLY A N 1
ATOM 902 C CA . GLY A 1 115 ? -38.754 -3.851 41.225 1.00 96.44 115 GLY A CA 1
ATOM 903 C C . GLY A 1 115 ? -39.888 -4.848 41.461 1.00 96.44 115 GLY A C 1
ATOM 904 O O . GLY A 1 115 ? -40.634 -4.700 42.424 1.00 96.44 115 GLY A O 1
ATOM 905 N N . ARG A 1 116 ? -39.971 -5.900 40.638 1.00 96.25 116 ARG A N 1
ATOM 906 C CA . ARG A 1 116 ? -40.966 -6.975 40.800 1.00 96.25 116 ARG A CA 1
ATOM 907 C C . ARG A 1 116 ? -40.771 -7.767 42.091 1.00 96.25 116 ARG A C 1
ATOM 909 O O . ARG A 1 116 ? -41.749 -8.053 42.769 1.00 96.25 116 ARG A O 1
ATOM 916 N N . LEU A 1 117 ? -39.528 -8.092 42.452 1.00 94.94 117 LEU A N 1
ATOM 917 C CA . LEU A 1 117 ? -39.228 -8.822 43.691 1.00 94.94 117 LEU A CA 1
ATOM 918 C C . LEU A 1 117 ? -39.625 -8.026 44.938 1.00 94.94 117 LEU A C 1
ATOM 920 O O . LEU A 1 117 ? -40.192 -8.584 45.867 1.00 94.94 117 LEU A O 1
ATOM 924 N N . LYS A 1 118 ? -39.391 -6.710 44.946 1.00 94.56 118 LYS A N 1
ATOM 925 C CA . LYS A 1 118 ? -39.790 -5.835 46.063 1.00 94.56 118 LYS A CA 1
ATOM 926 C C . LYS A 1 118 ? -41.306 -5.699 46.240 1.00 94.56 118 LYS A C 1
ATOM 928 O O . LYS A 1 118 ? -41.738 -5.232 47.285 1.00 94.56 118 LYS A O 1
ATOM 933 N N . GLN A 1 119 ? -42.093 -6.046 45.223 1.00 91.19 119 GLN A N 1
ATOM 934 C CA . GLN A 1 119 ? -43.557 -6.005 45.256 1.00 91.19 119 GLN A CA 1
ATOM 935 C C . GLN A 1 119 ? -44.178 -7.356 45.645 1.00 91.19 119 GLN A C 1
ATOM 937 O O . GLN A 1 119 ? -45.403 -7.460 45.688 1.00 91.19 119 GLN A O 1
ATOM 942 N N . GLN A 1 120 ? -43.367 -8.392 45.899 1.00 76.00 120 GLN A N 1
ATOM 943 C CA . GLN A 1 120 ? -43.881 -9.668 46.390 1.00 76.00 120 GLN A CA 1
ATOM 944 C C . GLN A 1 120 ? -44.347 -9.532 47.854 1.00 76.00 120 GLN A C 1
ATOM 946 O O . GLN A 1 120 ? -43.646 -8.885 48.635 1.00 76.00 120 GLN A O 1
ATOM 951 N N . PRO A 1 121 ? -45.525 -10.086 48.200 1.00 62.84 121 PRO A N 1
ATOM 952 C CA . PRO A 1 121 ? -46.100 -10.028 49.544 1.00 62.84 121 PRO A CA 1
ATOM 953 C C . PRO A 1 121 ? -45.334 -10.869 50.571 1.00 62.84 121 PRO A C 1
ATOM 955 O O . PRO A 1 121 ? -44.684 -11.863 50.168 1.00 62.84 121 PRO A O 1
#

Organism: Nippostrongylus brasiliensis (NCBI:txid27835)

Foldseek 3Di:
DDDDDDDDDDPDPPPVCDPLNVLVVVLVVLVVQLVVLVVVLVVCVVPDPPCNVVSVVSNVVSVVSNVVSVVVSVVVVVVVVVVVVVVVVVVVVVVVVVVVVVVVVVVVVVVVVVVVVVPDD